Protein AF-A0A2T0X3A5-F1 (afdb_monomer)

Organism: NCBI:txid595589

pLDDT: mean 86.79, std 12.75, range [47.69, 96.94]

Secondary structure (DSSP, 8-state):
-HHHHHHHHHGGGSSPPGGGTTPPPEEEEETTEEEEEEEETTEEEEEEES---GGGGGGHHHHHHHHHHHHHSPEEPTT--EE-SSEEEEEEE--TT---

Sequence (100 aa):
MRLLLVILLLAACSGPQPAFRGVPAATVQRDGFTFHVRRSGGEVELVRTGFVPPRRLPRAYPAALAAARAATGCVPIPGSLSGDPAVIRLSVRCDPDGSG

Nearest PDB structures (foldseek):
  4h05-assembly1_A  TM=2.990E-01  e=6.015E-01  Streptomyces rimosus
  6brj-assembly1_A  TM=4.660E-01  e=4.606E+00  Homo sapiens
  8tvn-assembly3_C  TM=3.595E-01  e=1.925E+00  Homo sapiens
  6vu7-assembly1_D  TM=2.653E-01  e=1.015E+00  Escherichia coli 55989
  6f3d-assembly2_B  TM=3.603E-01  e=2.892E+00  Homo sapiens

Structure (mmCIF, N/CA/C/O backbone):
data_AF-A0A2T0X3A5-F1
#
_entry.id   AF-A0A2T0X3A5-F1
#
loop_
_atom_site.group_PDB
_atom_site.id
_atom_site.type_symbol
_atom_site.label_atom_id
_atom_site.label_alt_id
_atom_site.label_comp_id
_atom_site.label_asym_id
_atom_site.label_entity_id
_atom_site.label_seq_id
_atom_site.pdbx_PDB_ins_code
_atom_site.Cartn_x
_atom_site.Cartn_y
_atom_site.Cartn_z
_atom_site.occupancy
_atom_site.B_iso_or_equiv
_atom_site.auth_seq_id
_atom_site.auth_comp_id
_atom_site.auth_asym_id
_atom_site.auth_atom_id
_atom_site.pdbx_PDB_model_num
ATOM 1 N N . MET A 1 1 ? 23.669 -2.963 32.223 1.00 58.44 1 MET A N 1
ATOM 2 C CA . MET A 1 1 ? 22.602 -1.959 31.981 1.00 58.44 1 MET A CA 1
ATOM 3 C C . MET A 1 1 ? 22.771 -1.175 30.674 1.00 58.44 1 MET A C 1
ATOM 5 O O . MET A 1 1 ? 21.802 -1.036 29.946 1.00 58.44 1 MET A O 1
ATOM 9 N N . ARG A 1 2 ? 23.984 -0.724 30.310 1.00 69.12 2 ARG A N 1
ATOM 10 C CA . ARG A 1 2 ? 24.243 0.037 29.064 1.00 69.12 2 ARG A CA 1
ATOM 11 C C . ARG A 1 2 ? 23.979 -0.749 27.767 1.00 69.12 2 ARG A C 1
ATOM 13 O O . ARG A 1 2 ? 23.457 -0.183 26.819 1.00 69.12 2 ARG A O 1
ATOM 20 N N . LEU A 1 3 ? 24.249 -2.059 27.766 1.00 70.88 3 LEU A N 1
ATOM 21 C CA . LEU A 1 3 ? 23.966 -2.952 26.631 1.00 70.88 3 LEU A CA 1
ATOM 22 C C . LEU A 1 3 ? 22.454 -3.113 26.356 1.00 70.88 3 LEU A C 1
ATOM 24 O O . LEU A 1 3 ? 22.040 -3.159 25.205 1.00 70.88 3 LEU A O 1
ATOM 28 N N . LEU A 1 4 ? 21.627 -3.127 27.411 1.00 74.31 4 LEU A N 1
ATOM 29 C CA . LEU A 1 4 ? 20.162 -3.206 27.298 1.00 74.31 4 LEU A CA 1
ATOM 30 C C . LEU A 1 4 ? 19.572 -1.945 26.654 1.00 74.31 4 LEU A C 1
ATOM 32 O O . LEU A 1 4 ? 18.659 -2.050 25.843 1.00 74.31 4 LEU A O 1
ATOM 36 N N . LEU A 1 5 ? 20.132 -0.769 26.961 1.00 73.81 5 LEU A N 1
ATOM 37 C CA . LEU A 1 5 ? 19.729 0.490 26.329 1.00 73.81 5 LEU A CA 1
ATOM 38 C C . LEU A 1 5 ? 20.005 0.484 24.819 1.00 73.81 5 LEU A C 1
ATOM 40 O O . LEU A 1 5 ? 19.149 0.902 24.048 1.00 73.81 5 LEU A O 1
ATOM 44 N N . VAL A 1 6 ? 21.160 -0.040 24.392 1.00 74.88 6 VAL A N 1
ATOM 45 C CA . VAL A 1 6 ? 21.507 -0.141 22.963 1.00 74.88 6 VAL A CA 1
ATOM 46 C C . VAL A 1 6 ? 20.534 -1.068 22.227 1.00 74.88 6 VAL A C 1
ATOM 48 O O . VAL A 1 6 ? 20.045 -0.708 21.162 1.00 74.88 6 VAL A O 1
ATOM 51 N N . ILE A 1 7 ? 20.180 -2.217 22.813 1.00 74.00 7 ILE A N 1
ATOM 52 C CA . ILE A 1 7 ? 19.223 -3.160 22.206 1.00 74.00 7 ILE A CA 1
ATOM 53 C C . ILE A 1 7 ? 17.821 -2.534 22.084 1.00 74.00 7 ILE A C 1
ATOM 55 O O . ILE A 1 7 ? 17.164 -2.704 21.057 1.00 74.00 7 ILE A O 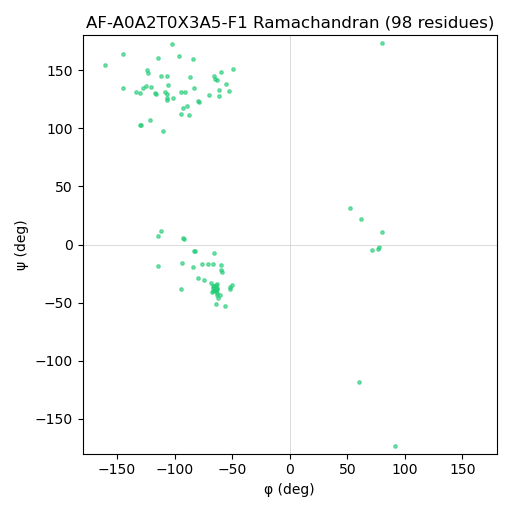1
ATOM 59 N N . LEU A 1 8 ? 17.380 -1.757 23.082 1.00 68.50 8 LEU A N 1
ATOM 60 C CA . LEU A 1 8 ? 16.084 -1.069 23.040 1.00 68.50 8 LEU A CA 1
ATOM 61 C C . LEU A 1 8 ? 16.026 0.026 21.959 1.00 68.50 8 LEU A C 1
ATOM 63 O O . LEU A 1 8 ? 14.991 0.205 21.320 1.00 68.50 8 LEU A O 1
ATOM 67 N N . LEU A 1 9 ? 17.137 0.733 21.729 1.00 67.44 9 LEU A N 1
ATOM 68 C CA . LEU A 1 9 ? 17.256 1.767 20.693 1.00 67.44 9 LEU A CA 1
ATOM 69 C C . LEU A 1 9 ? 17.200 1.188 19.267 1.00 67.44 9 LEU A C 1
ATOM 71 O O . LEU A 1 9 ? 16.649 1.832 18.377 1.00 67.44 9 LEU A O 1
ATOM 75 N N . LEU A 1 10 ? 17.704 -0.032 19.042 1.00 65.00 10 LEU A N 1
ATOM 76 C CA . LEU A 1 10 ? 17.663 -0.680 17.721 1.00 65.00 10 LEU A CA 1
ATOM 77 C C . LEU A 1 10 ? 16.262 -1.195 17.344 1.00 65.00 10 LEU A C 1
ATOM 79 O O . LEU A 1 10 ? 15.909 -1.193 16.166 1.00 65.00 10 LEU A O 1
ATOM 83 N N . ALA A 1 11 ? 15.444 -1.596 18.321 1.00 61.75 11 ALA A N 1
ATOM 84 C CA . ALA A 1 11 ? 14.097 -2.122 18.071 1.00 61.75 11 ALA A CA 1
ATOM 85 C C . ALA A 1 11 ? 13.085 -1.053 17.606 1.00 61.75 11 ALA A C 1
ATOM 87 O O . ALA A 1 11 ? 12.038 -1.390 17.057 1.00 61.75 11 ALA A O 1
ATOM 88 N N . ALA A 1 12 ? 13.382 0.236 17.799 1.00 60.06 12 ALA A N 1
ATOM 89 C CA . ALA A 1 12 ? 12.476 1.325 17.433 1.00 60.06 12 ALA A CA 1
ATOM 90 C C . ALA A 1 12 ? 12.434 1.624 15.921 1.00 60.06 12 ALA A C 1
ATOM 92 O O . ALA A 1 12 ? 11.507 2.288 15.460 1.00 60.06 12 ALA A O 1
ATOM 93 N N . CYS A 1 13 ? 13.415 1.155 15.144 1.00 64.38 13 CYS A N 1
ATOM 94 C CA . CYS A 1 13 ? 13.579 1.567 13.746 1.00 64.38 13 CYS A CA 1
ATOM 95 C C . CYS A 1 13 ? 12.705 0.775 12.751 1.00 64.38 13 CYS A C 1
ATOM 97 O O . CYS A 1 13 ? 12.465 1.229 11.638 1.00 64.38 13 CYS A O 1
ATOM 99 N N . SER A 1 14 ? 12.212 -0.404 13.136 1.00 62.72 14 SER A N 1
ATOM 100 C CA . SER A 1 14 ? 11.569 -1.369 12.224 1.00 62.72 14 SER A CA 1
ATOM 101 C C . SER A 1 14 ? 10.063 -1.561 12.460 1.00 62.72 14 SER A C 1
ATOM 103 O O . SER A 1 14 ? 9.457 -2.487 11.918 1.00 62.72 14 SER A O 1
ATOM 105 N N . GLY A 1 15 ? 9.444 -0.697 13.267 1.00 62.53 15 GLY A N 1
ATOM 106 C CA . GLY A 1 15 ? 8.018 -0.767 13.585 1.00 62.53 15 GLY A CA 1
ATOM 107 C C . GLY A 1 15 ? 7.106 -0.096 12.543 1.00 62.53 15 GLY A C 1
ATOM 108 O O . GLY A 1 15 ? 7.554 0.790 11.815 1.00 62.53 15 GLY A O 1
ATOM 109 N N . PRO A 1 16 ? 5.806 -0.463 12.509 1.00 65.31 16 PRO A N 1
ATOM 110 C CA . PRO A 1 16 ? 4.774 0.314 11.821 1.00 65.31 16 PRO A CA 1
ATOM 111 C C . PRO A 1 16 ? 4.850 1.780 12.223 1.00 65.31 16 PRO A C 1
ATOM 113 O O . PRO A 1 16 ? 5.189 2.092 13.376 1.00 65.31 16 PRO A O 1
ATOM 116 N N . GLN A 1 17 ? 4.446 2.682 11.336 1.00 72.38 17 GLN A N 1
ATOM 117 C CA . GLN A 1 17 ? 4.350 4.077 11.739 1.00 72.38 17 GLN A CA 1
ATOM 118 C C . GLN A 1 17 ? 3.367 4.231 12.912 1.00 72.38 17 GLN A C 1
ATOM 120 O O . GLN A 1 17 ? 2.391 3.480 13.004 1.00 72.38 17 GLN A O 1
ATOM 125 N N . PRO A 1 18 ? 3.588 5.206 13.819 1.00 76.50 18 PRO A N 1
ATOM 126 C CA . PRO A 1 18 ? 2.765 5.377 15.016 1.00 76.50 18 PRO A CA 1
ATOM 127 C C . PRO A 1 18 ? 1.253 5.404 14.744 1.00 76.50 18 PRO A C 1
ATOM 129 O O . PRO A 1 18 ? 0.496 4.841 15.527 1.00 76.50 18 PRO A O 1
ATOM 132 N N . ALA A 1 19 ? 0.839 5.976 13.607 1.00 80.31 19 ALA A N 1
ATOM 133 C CA . ALA A 1 19 ? -0.557 6.075 13.172 1.00 80.31 19 ALA A CA 1
ATOM 134 C C . ALA A 1 19 ? -1.230 4.727 12.824 1.00 80.31 19 ALA A C 1
ATOM 136 O O . ALA A 1 19 ? -2.456 4.656 12.769 1.00 80.31 19 ALA A O 1
ATOM 137 N N . PHE A 1 20 ? -0.447 3.666 12.605 1.00 85.31 20 PHE A N 1
ATOM 138 C CA . PHE A 1 20 ? -0.925 2.324 12.252 1.00 85.31 20 PHE A CA 1
ATOM 139 C C . PHE A 1 20 ? -0.627 1.282 13.341 1.00 85.31 20 PHE A C 1
ATOM 141 O O . PHE A 1 20 ? -0.840 0.083 13.135 1.00 85.31 20 PHE A O 1
ATOM 148 N N . ARG A 1 21 ? -0.135 1.700 14.518 1.00 81.56 21 ARG A N 1
ATOM 149 C CA . ARG A 1 21 ? 0.061 0.778 15.647 1.00 81.56 21 ARG A CA 1
ATOM 150 C C . ARG A 1 21 ? -1.273 0.177 16.076 1.00 81.56 21 ARG A C 1
ATOM 152 O O . ARG A 1 21 ? -2.251 0.889 16.256 1.00 81.56 21 ARG A O 1
ATOM 159 N N . GLY A 1 22 ? -1.289 -1.141 16.264 1.00 84.44 22 GLY A N 1
ATOM 160 C CA . GLY A 1 22 ? -2.494 -1.878 16.652 1.00 84.44 22 GLY A CA 1
ATOM 161 C C . GLY A 1 22 ? -3.497 -2.100 15.516 1.00 84.44 22 GLY A C 1
ATOM 162 O O . GLY A 1 22 ? -4.475 -2.811 15.723 1.00 84.44 22 GLY A O 1
ATOM 163 N N . VAL A 1 23 ? -3.253 -1.561 14.316 1.00 90.19 23 VAL A N 1
ATOM 164 C CA . VAL A 1 23 ? -4.104 -1.813 13.148 1.00 90.19 23 VAL A CA 1
ATOM 165 C C . VAL A 1 23 ? -3.736 -3.175 12.543 1.00 90.19 23 VAL A C 1
ATOM 167 O O . VAL A 1 23 ? -2.564 -3.391 12.197 1.00 90.19 23 VAL A O 1
ATOM 170 N N . PRO A 1 24 ? -4.698 -4.107 12.397 1.00 87.56 24 PRO A N 1
ATOM 171 C CA . PRO A 1 24 ? -4.439 -5.397 11.773 1.00 87.56 24 PRO A CA 1
ATOM 172 C C . PRO A 1 24 ? -4.031 -5.203 10.310 1.00 87.56 24 PRO A C 1
ATOM 174 O O . PRO A 1 24 ? -4.550 -4.335 9.609 1.00 87.56 24 PRO A O 1
ATOM 177 N N . ALA A 1 25 ? -3.080 -6.013 9.852 1.00 92.00 25 ALA A N 1
ATOM 178 C CA . ALA A 1 25 ? -2.627 -5.981 8.470 1.00 92.00 25 ALA A CA 1
ATOM 179 C C . ALA A 1 25 ? -3.374 -7.021 7.628 1.00 92.00 25 ALA A C 1
ATOM 181 O O . ALA A 1 25 ? -3.422 -8.196 7.990 1.00 92.00 25 ALA A O 1
ATOM 182 N N . ALA A 1 26 ? -3.884 -6.600 6.474 1.00 94.56 26 ALA A N 1
ATOM 183 C CA . ALA A 1 26 ? -4.364 -7.488 5.425 1.00 94.56 26 ALA A CA 1
ATOM 184 C C . ALA A 1 26 ? -3.219 -7.806 4.456 1.00 94.56 26 ALA A C 1
ATOM 186 O O . ALA A 1 26 ? -2.531 -6.903 3.981 1.00 94.56 26 ALA A O 1
ATOM 187 N N . THR A 1 27 ? -3.004 -9.080 4.141 1.00 96.12 27 THR A N 1
ATOM 188 C CA . THR A 1 27 ? -1.994 -9.476 3.150 1.00 96.12 27 THR A CA 1
ATOM 189 C C . THR A 1 27 ? -2.624 -9.508 1.767 1.00 96.12 27 THR A C 1
ATOM 191 O O . THR A 1 27 ? -3.541 -10.288 1.523 1.00 96.12 27 THR A O 1
ATOM 194 N N . VAL A 1 28 ? -2.116 -8.687 0.850 1.00 96.31 28 VAL A N 1
ATOM 195 C CA . VAL A 1 28 ? -2.628 -8.591 -0.520 1.00 96.31 28 VAL A CA 1
ATOM 196 C C . VAL A 1 28 ? -1.496 -8.773 -1.518 1.00 96.31 28 VAL A C 1
ATOM 198 O O . VAL A 1 28 ? -0.431 -8.171 -1.389 1.00 96.31 28 VAL A O 1
ATOM 201 N N . GLN A 1 29 ? -1.745 -9.592 -2.540 1.00 95.38 29 GLN A N 1
ATOM 202 C CA . GLN A 1 29 ? -0.823 -9.794 -3.654 1.00 95.38 29 GLN A CA 1
ATOM 203 C C . GLN A 1 29 ? -1.344 -9.103 -4.917 1.00 95.38 29 GLN A C 1
ATOM 205 O O . GLN A 1 29 ? -2.479 -9.348 -5.342 1.00 95.38 29 GLN A O 1
ATOM 210 N N . ARG A 1 30 ? -0.523 -8.242 -5.526 1.00 94.81 30 ARG A N 1
ATOM 211 C CA . ARG A 1 30 ? -0.828 -7.540 -6.786 1.00 94.81 30 ARG A CA 1
ATOM 212 C C . ARG A 1 30 ? 0.428 -7.385 -7.625 1.00 94.81 30 ARG A C 1
ATOM 214 O O . ARG A 1 30 ? 1.481 -7.046 -7.101 1.00 94.81 30 ARG A O 1
ATOM 221 N N . ASP A 1 31 ? 0.317 -7.666 -8.920 1.00 91.12 31 ASP A N 1
ATOM 222 C CA . ASP A 1 31 ? 1.388 -7.486 -9.912 1.00 91.12 31 ASP A CA 1
ATOM 223 C C . ASP A 1 31 ? 2.738 -8.138 -9.544 1.00 91.12 31 ASP A C 1
ATOM 225 O O . ASP A 1 31 ? 3.811 -7.655 -9.914 1.00 91.12 31 ASP A O 1
ATOM 229 N N . GLY A 1 32 ? 2.695 -9.254 -8.805 1.00 91.50 32 GLY A N 1
ATOM 230 C CA . GLY A 1 32 ? 3.883 -9.968 -8.321 1.00 91.50 32 GLY A CA 1
ATOM 231 C C . GLY A 1 32 ? 4.530 -9.366 -7.068 1.00 91.50 32 GLY A C 1
ATOM 232 O O . GLY A 1 32 ? 5.634 -9.764 -6.704 1.00 91.50 32 GLY A O 1
ATOM 233 N N . PHE A 1 33 ? 3.860 -8.424 -6.407 1.00 96.38 33 PHE A N 1
ATOM 234 C CA . PHE A 1 33 ? 4.237 -7.861 -5.115 1.00 96.38 33 PHE A CA 1
ATOM 235 C C . PHE A 1 33 ? 3.311 -8.384 -4.022 1.00 96.38 33 PHE A C 1
ATOM 237 O O . PHE A 1 33 ? 2.113 -8.549 -4.248 1.00 96.38 33 PHE A O 1
ATOM 244 N N . THR A 1 34 ? 3.861 -8.591 -2.828 1.00 96.31 34 THR A N 1
ATOM 245 C CA . THR A 1 34 ? 3.081 -8.872 -1.618 1.00 96.31 34 THR A CA 1
ATOM 246 C C . THR A 1 34 ? 3.137 -7.652 -0.713 1.00 96.31 34 THR A C 1
ATOM 248 O O . THR A 1 34 ? 4.221 -7.121 -0.467 1.00 96.31 34 THR A O 1
ATOM 251 N N . PHE A 1 35 ? 1.982 -7.207 -0.228 1.00 96.94 35 PHE A N 1
ATOM 252 C CA . PHE A 1 35 ? 1.858 -6.075 0.681 1.00 96.94 35 PHE A CA 1
ATOM 253 C C . PHE A 1 35 ? 1.108 -6.484 1.942 1.00 96.94 35 PHE A C 1
ATOM 255 O O . PHE A 1 35 ? 0.064 -7.130 1.868 1.00 96.94 35 PHE A O 1
ATOM 262 N N . HIS A 1 36 ? 1.607 -6.046 3.091 1.00 96.50 36 HIS A N 1
ATOM 263 C CA . HIS A 1 36 ? 0.806 -5.899 4.296 1.00 96.50 36 HIS A CA 1
ATOM 264 C C . HIS A 1 36 ? 0.165 -4.518 4.276 1.00 96.50 36 HIS A C 1
ATOM 266 O O . HIS A 1 36 ? 0.859 -3.506 4.370 1.00 96.50 36 HIS A O 1
ATOM 272 N N . VAL A 1 37 ? -1.153 -4.493 4.125 1.00 96.31 37 VAL A N 1
ATOM 273 C CA . VAL A 1 37 ? -1.958 -3.281 4.023 1.00 96.31 37 VAL A CA 1
ATOM 274 C C . VAL A 1 37 ? -2.634 -3.014 5.357 1.00 96.31 37 VAL A C 1
ATOM 276 O O . VAL A 1 37 ? -3.327 -3.880 5.889 1.00 96.31 37 VAL A O 1
ATOM 279 N N . ARG A 1 38 ? -2.455 -1.810 5.892 1.00 95.75 38 ARG A N 1
ATOM 280 C CA . ARG A 1 38 ? -3.154 -1.313 7.078 1.00 95.75 38 ARG A CA 1
ATOM 281 C C . ARG A 1 38 ? -3.926 -0.065 6.701 1.00 95.75 38 ARG A C 1
ATOM 283 O O . ARG A 1 38 ? -3.379 0.811 6.040 1.00 95.75 38 ARG A O 1
ATOM 290 N N . ARG A 1 39 ? -5.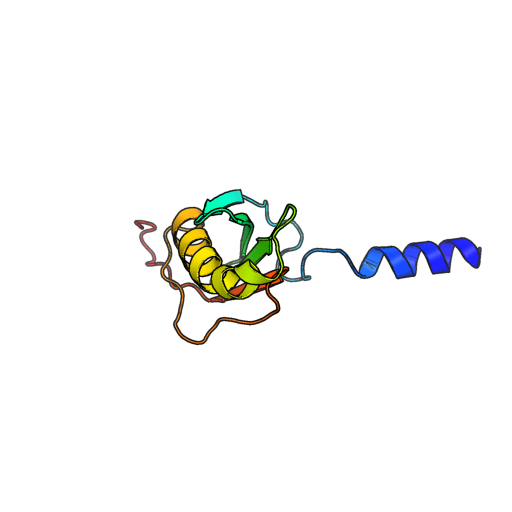174 0.037 7.150 1.00 93.81 39 ARG A N 1
ATOM 291 C CA . ARG A 1 39 ? -6.004 1.230 6.963 1.00 93.81 39 ARG A CA 1
ATOM 292 C C . ARG A 1 39 ? -6.356 1.831 8.315 1.00 93.81 39 ARG A C 1
ATOM 294 O O . ARG A 1 39 ? -6.841 1.125 9.192 1.00 93.8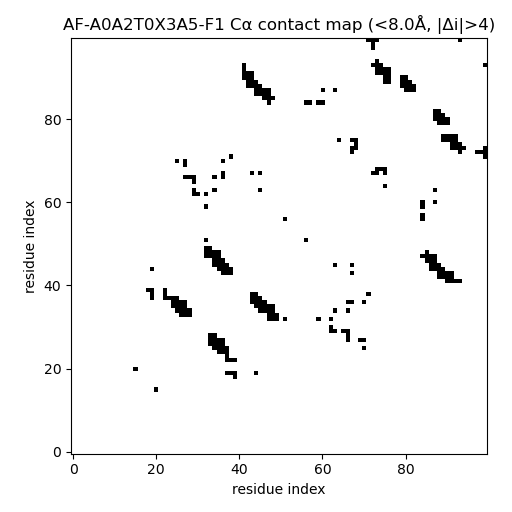1 39 ARG A O 1
ATOM 301 N N . SER A 1 40 ? -6.147 3.134 8.449 1.00 92.06 40 SER A N 1
ATOM 302 C CA . SER A 1 40 ? -6.527 3.921 9.620 1.00 92.06 40 SER A CA 1
ATOM 303 C C . SER A 1 40 ? -7.287 5.156 9.139 1.00 92.06 40 SER A C 1
ATOM 305 O O . SER A 1 40 ? -6.704 6.078 8.572 1.00 92.06 40 SER A O 1
ATOM 307 N N . GLY A 1 41 ? -8.616 5.139 9.267 1.00 90.31 41 GLY A N 1
ATOM 308 C CA . GLY A 1 41 ? -9.478 6.188 8.715 1.00 90.31 41 GLY A CA 1
ATOM 309 C C . GLY A 1 41 ? -9.349 6.318 7.190 1.00 90.31 41 GLY A C 1
ATOM 310 O O . GLY A 1 41 ? -9.661 5.376 6.452 1.00 90.31 41 GLY A O 1
ATOM 311 N N . GLY A 1 42 ? -8.913 7.497 6.737 1.00 92.44 42 GLY A N 1
ATOM 312 C CA . GLY A 1 42 ? -8.644 7.822 5.331 1.00 92.44 42 GLY A CA 1
ATOM 313 C C . GLY A 1 42 ? -7.202 7.568 4.887 1.00 92.44 42 GLY A C 1
ATOM 314 O O . GLY A 1 42 ? -6.867 7.896 3.758 1.00 92.44 42 GLY A O 1
ATOM 315 N N . GLU A 1 43 ? -6.347 6.994 5.733 1.00 94.56 43 GLU A N 1
ATOM 316 C CA . GLU A 1 43 ? -4.936 6.739 5.425 1.00 94.56 43 GLU A CA 1
ATOM 317 C C . GLU A 1 43 ? -4.651 5.241 5.304 1.00 94.56 43 GLU A C 1
ATOM 319 O O . GLU A 1 43 ? -5.214 4.415 6.033 1.00 94.56 43 GLU A O 1
ATOM 324 N N . VAL A 1 44 ? -3.745 4.886 4.393 1.00 96.50 44 VAL A N 1
ATOM 325 C CA . VAL A 1 44 ? -3.328 3.504 4.139 1.00 96.50 44 VAL A CA 1
ATOM 326 C C . VAL A 1 44 ? -1.805 3.398 4.151 1.00 96.50 44 VAL A C 1
ATOM 328 O O . VAL A 1 44 ? -1.117 4.151 3.464 1.00 96.50 44 VAL A O 1
ATOM 331 N N . GLU A 1 45 ? -1.285 2.427 4.900 1.00 96.44 45 GLU A N 1
ATOM 332 C CA . GLU A 1 45 ? 0.120 2.006 4.899 1.00 96.44 45 GLU A CA 1
ATOM 333 C C . GLU A 1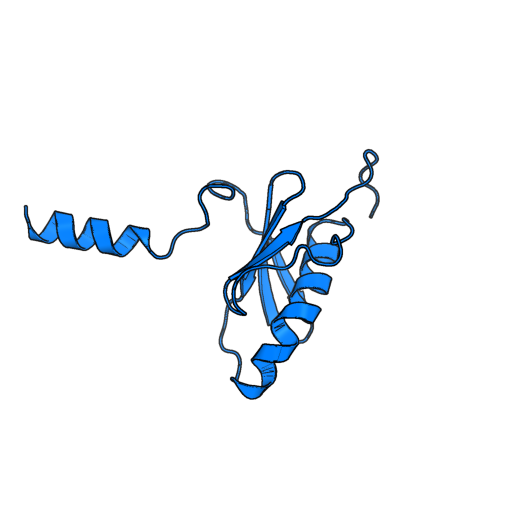 45 ? 0.228 0.653 4.193 1.00 96.44 45 GLU A C 1
ATOM 335 O O . GLU A 1 45 ? -0.499 -0.289 4.511 1.00 96.44 45 GLU A O 1
ATOM 340 N N . LEU A 1 46 ? 1.141 0.554 3.231 1.00 96.50 46 LEU A N 1
ATOM 341 C CA . LEU A 1 46 ? 1.453 -0.661 2.493 1.00 96.50 46 LEU A CA 1
ATOM 342 C C . LEU A 1 46 ? 2.925 -0.994 2.695 1.00 96.50 46 LEU A C 1
ATOM 344 O O . LEU A 1 46 ? 3.811 -0.352 2.128 1.00 96.50 46 LEU A O 1
ATOM 348 N N . VAL A 1 47 ? 3.182 -2.033 3.480 1.00 95.31 47 VAL A N 1
ATOM 349 C CA . VAL A 1 47 ? 4.529 -2.566 3.676 1.00 95.31 47 VAL A CA 1
ATOM 350 C C . VAL A 1 47 ? 4.738 -3.707 2.696 1.00 95.31 47 VAL A C 1
ATOM 352 O O . VAL A 1 47 ? 4.101 -4.756 2.804 1.00 95.31 47 VAL A O 1
ATOM 355 N N . ARG A 1 48 ? 5.628 -3.514 1.7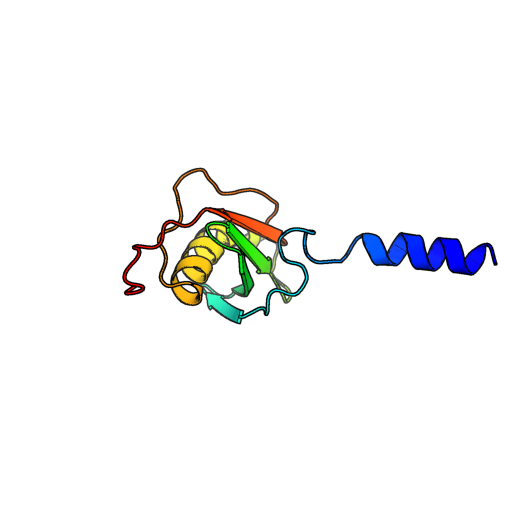26 1.00 95.19 48 ARG A N 1
ATOM 356 C CA . ARG A 1 48 ? 6.010 -4.557 0.779 1.00 95.19 48 ARG A CA 1
ATOM 357 C C . ARG A 1 48 ? 6.822 -5.623 1.504 1.00 95.19 48 ARG A C 1
ATOM 359 O O . ARG A 1 48 ? 7.843 -5.328 2.122 1.00 95.19 48 ARG A O 1
ATOM 366 N N . THR A 1 49 ? 6.421 -6.874 1.353 1.00 93.62 49 THR A N 1
ATOM 367 C CA . THR A 1 49 ? 7.147 -8.025 1.886 1.00 93.62 49 THR A CA 1
ATOM 368 C C . THR A 1 49 ? 7.699 -8.909 0.779 1.00 93.62 49 THR A C 1
ATOM 370 O O . THR A 1 49 ? 7.301 -8.829 -0.386 1.00 93.62 49 THR A O 1
ATOM 373 N N . GLY A 1 50 ? 8.687 -9.725 1.145 1.00 88.00 50 GLY A N 1
ATOM 374 C CA . GLY A 1 50 ? 9.389 -10.606 0.220 1.00 88.00 50 GLY A CA 1
ATOM 375 C C . GLY A 1 50 ? 10.467 -9.913 -0.618 1.00 88.00 50 GLY A C 1
ATOM 376 O O . GLY A 1 50 ? 10.666 -8.692 -0.589 1.00 88.00 50 GLY A O 1
ATOM 377 N N . PHE A 1 51 ? 11.201 -10.734 -1.365 1.00 87.94 51 PHE A N 1
ATOM 378 C CA . PHE A 1 51 ? 12.265 -10.279 -2.250 1.00 87.94 51 PHE A CA 1
ATOM 379 C C . PHE A 1 51 ? 11.700 -9.822 -3.598 1.00 87.94 51 PHE A C 1
ATOM 381 O O . PHE A 1 51 ? 10.888 -10.513 -4.209 1.00 87.94 51 PHE A O 1
ATOM 388 N N . VAL A 1 52 ? 12.167 -8.670 -4.083 1.00 89.12 52 VAL A N 1
ATOM 389 C CA . VAL A 1 52 ? 11.835 -8.145 -5.412 1.00 89.12 52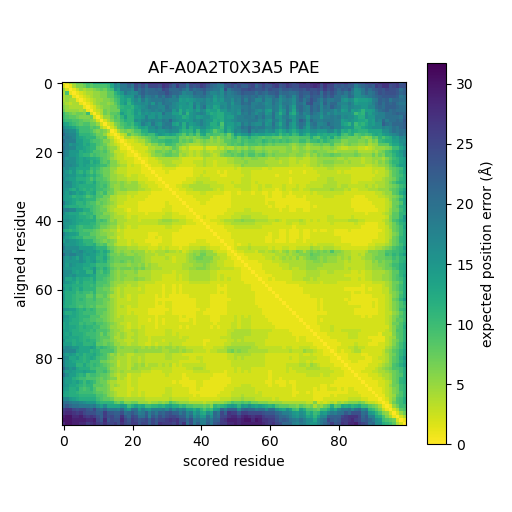 VAL A CA 1
ATOM 390 C C . VAL A 1 52 ? 13.126 -7.672 -6.083 1.00 89.12 52 VAL A C 1
ATOM 392 O O . VAL A 1 52 ? 13.885 -6.925 -5.464 1.00 89.12 52 VAL A O 1
ATOM 395 N N . PRO A 1 53 ? 13.393 -8.056 -7.346 1.00 91.62 53 PRO A N 1
ATOM 396 C CA . PRO A 1 53 ? 14.580 -7.594 -8.053 1.00 91.62 53 PRO A CA 1
ATOM 397 C C . PRO A 1 53 ? 14.521 -6.072 -8.292 1.00 91.62 53 PRO A C 1
ATOM 399 O O . PRO A 1 53 ? 13.457 -5.566 -8.664 1.00 91.62 53 PRO A O 1
ATOM 402 N N . PRO A 1 54 ? 15.648 -5.337 -8.193 1.00 90.56 54 PRO A N 1
ATOM 403 C CA . PRO A 1 54 ? 15.670 -3.873 -8.303 1.00 90.56 54 PRO A CA 1
ATOM 404 C C . PRO A 1 54 ? 14.984 -3.316 -9.556 1.00 90.56 54 PRO A C 1
ATOM 406 O O . PRO A 1 54 ? 14.270 -2.321 -9.493 1.00 90.56 54 PRO A O 1
ATOM 409 N N . ARG A 1 55 ? 15.107 -4.020 -10.689 1.00 93.31 55 ARG A N 1
ATOM 410 C CA . ARG A 1 55 ? 14.477 -3.654 -11.972 1.00 93.31 55 ARG A CA 1
ATOM 411 C C . ARG A 1 55 ? 12.946 -3.586 -11.916 1.00 93.31 55 ARG A C 1
ATOM 413 O O . ARG A 1 55 ? 12.336 -2.954 -12.772 1.00 93.31 55 ARG A O 1
ATOM 420 N N . ARG A 1 56 ? 12.314 -4.253 -10.945 1.00 93.44 56 ARG A N 1
ATOM 421 C CA . ARG A 1 56 ? 10.859 -4.236 -10.748 1.00 93.44 56 ARG A CA 1
ATOM 422 C C . ARG A 1 56 ? 10.403 -3.167 -9.757 1.00 93.44 56 ARG A C 1
ATOM 424 O O . ARG A 1 56 ? 9.227 -2.837 -9.794 1.00 93.44 56 ARG A O 1
ATOM 431 N N . LEU A 1 57 ? 11.286 -2.588 -8.936 1.00 91.88 57 LEU A N 1
ATOM 432 C CA . LEU A 1 57 ? 10.913 -1.602 -7.906 1.00 91.88 57 LEU A CA 1
ATOM 433 C C . LEU A 1 57 ? 10.063 -0.426 -8.419 1.00 91.88 57 LEU A C 1
ATOM 435 O O . LEU A 1 57 ? 9.115 -0.076 -7.720 1.00 91.88 57 LEU A O 1
ATOM 439 N N . PRO A 1 58 ? 10.279 0.134 -9.630 1.00 92.81 58 PRO A N 1
ATOM 440 C CA . PRO A 1 58 ? 9.405 1.193 -10.146 1.00 92.81 58 PRO A CA 1
ATOM 441 C C . PRO A 1 58 ? 7.929 0.777 -10.273 1.00 92.81 58 PRO A C 1
ATOM 443 O O . PRO A 1 58 ? 7.041 1.622 -10.226 1.00 92.81 58 PRO A O 1
ATOM 446 N N . ARG A 1 59 ? 7.647 -0.529 -10.396 1.00 95.44 59 ARG A N 1
ATOM 447 C CA . ARG A 1 59 ? 6.284 -1.080 -10.461 1.00 95.44 59 ARG A CA 1
ATOM 448 C C . ARG A 1 59 ? 5.632 -1.271 -9.087 1.00 95.44 59 ARG A C 1
ATOM 450 O O . ARG A 1 59 ? 4.451 -1.593 -9.037 1.00 95.44 59 ARG A O 1
ATOM 457 N N . ALA A 1 60 ? 6.354 -1.048 -7.987 1.00 95.00 60 ALA A N 1
ATOM 458 C CA . ALA A 1 60 ? 5.800 -1.187 -6.641 1.00 95.00 60 ALA A CA 1
ATOM 459 C C . ALA A 1 60 ? 4.680 -0.170 -6.371 1.00 95.00 60 ALA A C 1
ATOM 461 O O . ALA A 1 60 ? 3.666 -0.532 -5.789 1.00 95.00 60 ALA A O 1
ATOM 462 N N . TYR A 1 61 ? 4.823 1.076 -6.834 1.00 95.62 61 TYR A N 1
ATOM 463 C CA . TYR A 1 61 ? 3.818 2.127 -6.638 1.00 95.62 61 TYR A CA 1
ATOM 464 C C . TYR A 1 61 ? 2.472 1.848 -7.330 1.00 95.62 61 TYR A C 1
ATOM 466 O O . TYR A 1 61 ? 1.447 1.894 -6.647 1.00 95.62 61 TYR A O 1
ATOM 474 N N . PRO A 1 62 ? 2.414 1.519 -8.638 1.00 95.62 62 PRO A N 1
ATOM 475 C CA . PRO A 1 62 ? 1.143 1.150 -9.261 1.00 95.62 62 PRO A CA 1
ATOM 476 C C . PRO A 1 62 ? 0.540 -0.124 -8.645 1.00 95.62 62 PRO A C 1
ATOM 478 O O . PRO A 1 62 ? -0.669 -0.162 -8.414 1.00 95.62 62 PRO A O 1
ATOM 481 N N . ALA A 1 63 ? 1.366 -1.114 -8.283 1.00 96.00 63 ALA A N 1
ATOM 482 C CA . ALA A 1 63 ? 0.902 -2.316 -7.588 1.00 96.00 63 ALA A CA 1
ATOM 483 C C . ALA A 1 63 ? 0.317 -1.996 -6.199 1.00 96.00 63 ALA A C 1
ATOM 485 O O . ALA A 1 63 ? -0.704 -2.560 -5.808 1.00 96.00 63 ALA A O 1
ATOM 486 N N . ALA A 1 64 ? 0.920 -1.053 -5.470 1.00 96.25 64 ALA A N 1
ATOM 487 C CA . ALA A 1 64 ? 0.440 -0.588 -4.174 1.00 96.25 64 ALA A CA 1
ATOM 488 C C . ALA A 1 64 ? -0.902 0.149 -4.285 1.00 96.25 64 ALA A C 1
ATOM 490 O O . ALA A 1 64 ? -1.789 -0.087 -3.471 1.00 96.25 64 ALA A O 1
ATOM 491 N N . LEU A 1 65 ? -1.109 0.973 -5.319 1.00 96.00 65 LEU A N 1
ATOM 492 C CA . LEU A 1 65 ? -2.415 1.599 -5.578 1.00 96.00 65 LEU A CA 1
ATOM 493 C C . LEU A 1 65 ? -3.509 0.550 -5.821 1.00 96.00 65 LEU A C 1
ATOM 495 O O . LEU A 1 65 ? -4.611 0.665 -5.282 1.00 96.00 65 LEU A O 1
ATOM 499 N N . ALA A 1 66 ? -3.207 -0.485 -6.609 1.00 95.94 66 ALA A N 1
ATOM 500 C CA . ALA A 1 66 ? -4.125 -1.597 -6.844 1.00 95.94 66 ALA A CA 1
ATOM 501 C C . ALA A 1 66 ? -4.377 -2.419 -5.567 1.00 95.94 66 ALA A C 1
ATOM 503 O O . ALA A 1 66 ? -5.511 -2.822 -5.305 1.00 95.94 66 ALA A O 1
ATOM 504 N N . ALA A 1 67 ? -3.341 -2.644 -4.755 1.00 96.62 67 ALA A N 1
ATOM 505 C CA . ALA A 1 67 ? -3.452 -3.359 -3.487 1.00 96.62 67 ALA A CA 1
ATOM 506 C C . ALA A 1 67 ? -4.272 -2.573 -2.457 1.00 96.62 67 ALA A C 1
ATOM 508 O O . ALA A 1 67 ? -5.112 -3.167 -1.789 1.00 96.62 67 ALA A O 1
ATOM 509 N N . ALA A 1 68 ? -4.098 -1.251 -2.369 1.00 96.12 68 ALA A N 1
ATOM 510 C CA . ALA A 1 68 ? -4.870 -0.391 -1.476 1.00 96.12 68 ALA A CA 1
ATOM 511 C C . ALA A 1 68 ? -6.363 -0.421 -1.819 1.00 96.12 68 ALA A C 1
ATOM 513 O O . ALA A 1 68 ? -7.185 -0.629 -0.929 1.00 96.12 68 ALA A O 1
ATOM 514 N N . ARG A 1 69 ? -6.712 -0.298 -3.109 1.00 94.88 69 ARG A N 1
ATOM 515 C CA . ARG A 1 69 ? -8.098 -0.460 -3.584 1.00 94.88 69 ARG A CA 1
ATOM 516 C C . ARG A 1 69 ? -8.659 -1.818 -3.182 1.00 94.88 69 ARG A C 1
ATOM 518 O O . ARG A 1 69 ? -9.682 -1.884 -2.519 1.00 94.88 69 ARG A O 1
ATOM 525 N N . ALA A 1 70 ? -7.942 -2.890 -3.514 1.00 94.75 70 ALA A N 1
ATOM 526 C CA . ALA A 1 70 ? -8.388 -4.252 -3.233 1.00 94.75 70 ALA A CA 1
ATOM 527 C C . ALA A 1 70 ? -8.536 -4.557 -1.732 1.00 94.75 70 ALA A C 1
ATOM 529 O O . ALA A 1 70 ? -9.400 -5.339 -1.359 1.00 94.75 70 ALA A O 1
ATOM 530 N N . ALA A 1 71 ? -7.685 -3.980 -0.882 1.00 94.88 71 ALA A N 1
ATOM 531 C CA . ALA A 1 71 ? -7.709 -4.214 0.559 1.00 94.88 71 ALA A CA 1
ATOM 532 C C . ALA A 1 71 ? -8.790 -3.404 1.283 1.00 94.88 71 ALA A C 1
ATOM 534 O O . ALA A 1 71 ? -9.230 -3.804 2.357 1.00 94.88 71 ALA A O 1
ATOM 535 N N . THR A 1 72 ? -9.148 -2.231 0.754 1.00 93.12 72 THR A N 1
ATOM 536 C CA . THR A 1 72 ? -9.971 -1.253 1.481 1.00 93.12 72 THR A CA 1
ATOM 537 C C . THR A 1 72 ? -11.347 -1.015 0.875 1.00 93.12 72 THR A C 1
ATOM 539 O O . THR A 1 72 ? -12.178 -0.437 1.571 1.00 93.12 72 THR A O 1
ATOM 542 N N . GLY A 1 73 ? -11.561 -1.383 -0.395 1.00 93.12 73 GLY A N 1
ATOM 543 C CA . GLY A 1 73 ? -12.727 -0.981 -1.195 1.00 93.12 73 GLY A CA 1
ATOM 544 C C . GLY A 1 73 ? -12.709 0.500 -1.598 1.00 93.12 73 GLY A C 1
ATOM 545 O O . GLY A 1 73 ? -13.549 0.972 -2.351 1.00 93.12 73 GLY A O 1
ATOM 546 N N . CYS A 1 74 ? -11.737 1.274 -1.119 1.00 93.94 74 CYS A N 1
ATOM 547 C CA . CYS A 1 74 ? -11.738 2.722 -1.264 1.00 93.94 74 CYS A CA 1
ATOM 548 C C . CYS A 1 74 ? -10.908 3.199 -2.450 1.00 93.94 74 CYS A C 1
ATOM 550 O O . CYS A 1 74 ? -10.013 2.508 -2.943 1.00 93.94 74 CYS A O 1
ATOM 552 N N . VAL A 1 75 ? -11.151 4.442 -2.867 1.00 94.06 75 VAL A N 1
ATOM 553 C CA . VAL A 1 75 ? -10.456 5.070 -3.991 1.00 94.06 75 VAL A CA 1
ATOM 554 C C . VAL A 1 75 ? -9.227 5.851 -3.498 1.00 94.06 75 VAL A C 1
ATOM 556 O O . VAL A 1 75 ? -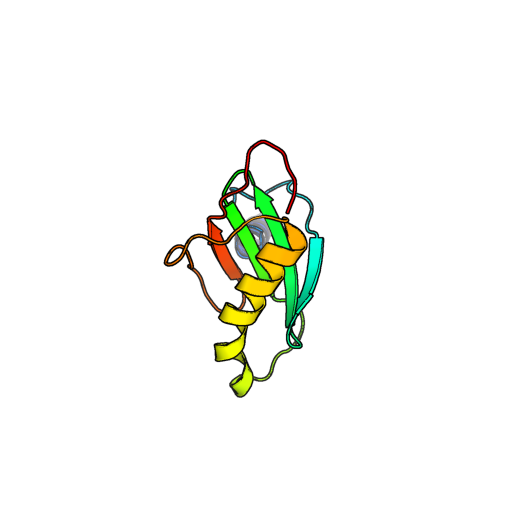9.390 6.842 -2.788 1.00 94.06 75 VAL A O 1
ATOM 559 N N . PRO A 1 76 ? -7.994 5.478 -3.900 1.00 94.94 76 PRO A N 1
ATOM 560 C CA . PRO A 1 76 ? -6.786 6.271 -3.703 1.00 94.94 76 PRO A CA 1
ATOM 561 C C . PRO A 1 76 ? -6.928 7.699 -4.216 1.00 94.94 76 PRO A C 1
ATOM 563 O O . PRO A 1 76 ? -7.339 7.916 -5.360 1.00 94.94 76 PRO A O 1
ATOM 566 N N . ILE A 1 77 ? -6.524 8.664 -3.397 1.00 95.19 77 ILE A N 1
ATOM 567 C CA . ILE A 1 77 ? -6.482 10.075 -3.768 1.00 95.19 77 ILE A CA 1
ATOM 568 C C . ILE A 1 77 ? -5.221 10.323 -4.614 1.00 95.19 77 ILE A C 1
ATOM 570 O O . ILE A 1 77 ? -4.109 10.056 -4.140 1.00 95.19 77 ILE A O 1
ATOM 574 N N . PRO A 1 78 ? -5.350 10.835 -5.853 1.00 91.69 78 PRO A N 1
ATOM 575 C CA . PRO A 1 78 ? -4.199 11.161 -6.692 1.00 91.69 78 PRO A CA 1
ATOM 576 C C . PRO A 1 78 ? -3.235 12.123 -5.988 1.00 91.69 78 PRO A C 1
ATOM 578 O O . PRO A 1 78 ? -3.664 13.069 -5.337 1.00 91.69 78 PRO A O 1
ATOM 581 N N . GLY A 1 79 ? -1.929 11.880 -6.114 1.00 92.88 79 GLY A N 1
ATOM 582 C CA . GLY A 1 79 ? -0.896 12.744 -5.528 1.00 92.88 79 GLY A CA 1
ATOM 583 C C . GLY A 1 79 ? -0.662 12.581 -4.020 1.00 92.88 79 GLY A C 1
ATOM 584 O O . GLY A 1 79 ? 0.247 13.210 -3.497 1.00 92.88 79 GLY A O 1
ATOM 585 N N . SER A 1 80 ? -1.412 11.716 -3.325 1.00 94.56 80 SER A N 1
ATOM 586 C CA . SER A 1 80 ? -1.204 11.441 -1.887 1.00 94.56 80 SER A CA 1
ATOM 587 C C . SER A 1 80 ? -0.099 10.412 -1.593 1.00 94.56 80 SER A C 1
ATOM 589 O O . SER A 1 80 ? 0.231 10.155 -0.437 1.00 94.56 80 SER A O 1
ATOM 591 N N . LEU A 1 81 ? 0.469 9.805 -2.641 1.00 94.69 81 LEU A N 1
ATOM 592 C CA . LEU A 1 81 ? 1.520 8.798 -2.523 1.00 94.69 81 LEU A CA 1
ATOM 593 C C . LEU A 1 81 ? 2.775 9.375 -1.859 1.00 94.69 81 LEU A C 1
ATOM 595 O O . LEU A 1 81 ? 3.328 10.376 -2.310 1.00 94.69 81 LEU A O 1
ATOM 599 N N . SER A 1 82 ? 3.262 8.698 -0.823 1.00 94.25 82 SER A N 1
ATOM 600 C CA . SER A 1 82 ? 4.507 9.047 -0.138 1.00 94.25 82 SER A CA 1
ATOM 601 C C . SER A 1 82 ? 5.257 7.808 0.351 1.00 94.25 82 SER A C 1
ATOM 603 O O . SER A 1 82 ? 4.698 6.713 0.436 1.00 94.25 82 SER A O 1
ATOM 605 N N . GLY A 1 83 ? 6.535 7.988 0.692 1.00 92.56 83 GLY A N 1
ATOM 606 C CA . GLY A 1 83 ? 7.412 6.905 1.138 1.00 92.56 83 GLY A CA 1
ATOM 607 C C . GLY A 1 83 ? 8.193 6.238 0.004 1.00 92.56 83 GLY A C 1
ATOM 608 O O . GLY A 1 83 ? 8.209 6.697 -1.141 1.00 92.5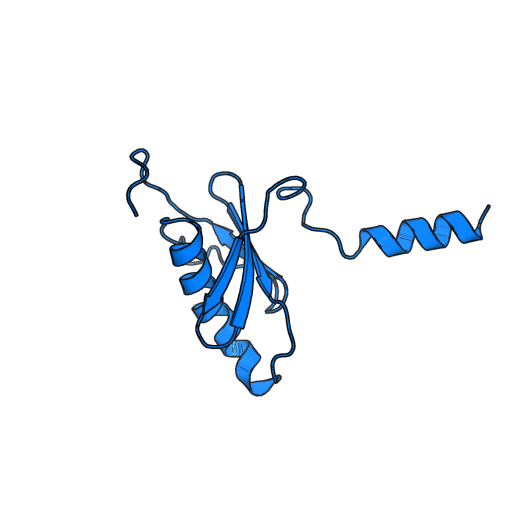6 83 GLY A O 1
ATOM 609 N N . ASP A 1 84 ? 8.885 5.161 0.353 1.00 92.75 84 ASP A N 1
ATOM 610 C CA . ASP A 1 84 ? 9.764 4.412 -0.543 1.00 92.75 84 ASP A CA 1
ATOM 611 C C . ASP A 1 84 ? 9.082 3.118 -1.045 1.00 92.75 84 ASP A C 1
ATOM 613 O O . ASP A 1 84 ? 7.999 2.763 -0.581 1.00 92.75 84 ASP A O 1
ATOM 617 N N . PRO A 1 85 ? 9.679 2.373 -1.994 1.00 92.50 85 PRO A N 1
ATOM 618 C CA . PRO A 1 85 ? 9.080 1.146 -2.531 1.00 92.50 85 PRO A CA 1
ATOM 619 C C . PRO A 1 85 ? 8.938 -0.028 -1.540 1.00 92.50 85 PRO A C 1
ATOM 621 O O . PRO A 1 85 ? 8.402 -1.077 -1.914 1.00 92.50 85 PRO A O 1
ATOM 624 N N . ALA A 1 86 ? 9.482 0.071 -0.326 1.00 92.81 86 ALA A N 1
ATOM 625 C CA . ALA A 1 86 ? 9.296 -0.899 0.749 1.00 92.81 86 ALA A CA 1
ATOM 626 C C . ALA A 1 86 ? 8.152 -0.495 1.690 1.00 92.81 86 ALA A C 1
ATOM 628 O O . ALA A 1 86 ? 7.393 -1.370 2.104 1.00 92.81 86 ALA A O 1
ATOM 629 N N . VAL A 1 87 ? 7.993 0.797 1.985 1.00 94.06 87 VAL A N 1
ATOM 630 C CA . VAL A 1 87 ? 6.893 1.328 2.806 1.00 94.06 87 VAL A CA 1
ATOM 631 C C . VAL A 1 87 ? 6.215 2.488 2.086 1.00 94.06 87 VAL A C 1
ATOM 633 O O . VAL A 1 87 ? 6.706 3.619 2.078 1.00 94.06 87 VAL A O 1
ATOM 636 N N . ILE A 1 88 ? 5.048 2.196 1.519 1.00 96.06 88 ILE A N 1
ATOM 637 C CA . ILE A 1 88 ? 4.257 3.130 0.721 1.00 96.06 88 ILE A CA 1
ATOM 638 C C . ILE A 1 88 ? 3.059 3.597 1.544 1.00 96.06 88 ILE A C 1
ATOM 640 O O . ILE A 1 88 ? 2.390 2.794 2.191 1.00 96.06 88 ILE A O 1
ATOM 644 N N . ARG A 1 89 ? 2.755 4.890 1.489 1.00 95.81 89 ARG A N 1
ATOM 645 C CA . ARG A 1 89 ? 1.553 5.477 2.085 1.00 95.81 89 ARG A CA 1
ATOM 646 C C . ARG A 1 89 ? 0.735 6.231 1.065 1.00 95.81 89 ARG A C 1
ATOM 648 O O . ARG A 1 89 ? 1.299 6.800 0.131 1.00 95.81 89 ARG A O 1
ATOM 655 N N . LEU A 1 90 ? -0.571 6.270 1.284 1.00 96.62 90 LEU A N 1
ATOM 656 C CA . LEU A 1 90 ? -1.498 7.067 0.492 1.00 96.62 90 LEU A CA 1
ATOM 657 C C . LEU A 1 90 ? -2.812 7.295 1.238 1.00 96.62 90 LEU A C 1
ATOM 659 O O . LEU A 1 90 ? -3.238 6.462 2.041 1.00 96.62 90 LEU A O 1
ATOM 663 N N . SER A 1 91 ? -3.483 8.382 0.882 1.00 96.12 91 SER A N 1
ATOM 664 C CA . SER A 1 91 ? -4.829 8.680 1.353 1.00 96.12 91 SER A CA 1
ATOM 665 C C . SER A 1 91 ? -5.864 8.014 0.443 1.00 96.12 91 SER A C 1
ATOM 667 O O . SER A 1 91 ? -5.698 7.945 -0.780 1.00 96.12 91 SER A O 1
ATOM 669 N N . VAL A 1 92 ? -6.965 7.548 1.021 1.00 95.94 92 VAL A N 1
ATOM 670 C CA . VAL A 1 92 ? -8.114 6.970 0.321 1.00 95.94 92 VAL A CA 1
ATOM 671 C C . VAL A 1 92 ? -9.393 7.723 0.664 1.00 95.94 92 VAL A C 1
ATOM 673 O O . VAL A 1 92 ? -9.578 8.210 1.777 1.00 95.94 92 VAL A O 1
ATOM 676 N N . ARG A 1 93 ? -10.306 7.781 -0.302 1.00 94.31 93 ARG A N 1
ATOM 677 C CA . ARG A 1 93 ? -11.676 8.248 -0.119 1.00 94.31 93 ARG A CA 1
ATOM 678 C C . ARG A 1 93 ? -12.605 7.049 -0.158 1.00 94.31 93 ARG A C 1
ATOM 680 O O . ARG A 1 93 ? -12.587 6.286 -1.123 1.00 94.31 93 ARG A O 1
ATOM 687 N N . CYS A 1 94 ? -13.384 6.898 0.898 1.00 88.50 94 CYS A N 1
ATOM 688 C CA . CYS A 1 94 ? -14.387 5.857 1.026 1.00 88.50 94 CYS A CA 1
ATOM 689 C C . CYS A 1 94 ? -15.733 6.551 1.104 1.00 88.50 94 CYS A C 1
ATOM 691 O O . CYS A 1 94 ? -15.876 7.483 1.901 1.00 88.50 94 CYS A O 1
ATOM 693 N N . ASP A 1 95 ? -16.684 6.121 0.286 1.00 79.69 95 ASP A N 1
ATOM 694 C CA . ASP A 1 95 ? -18.049 6.592 0.443 1.00 79.69 95 ASP A CA 1
ATOM 695 C C . ASP A 1 95 ? -18.612 6.080 1.780 1.00 79.69 95 ASP A C 1
ATOM 697 O O . ASP A 1 95 ? -18.246 4.984 2.229 1.00 79.69 95 ASP A O 1
ATOM 701 N N . PRO A 1 96 ? -19.455 6.880 2.456 1.00 65.06 96 PRO A N 1
ATOM 702 C CA . PRO A 1 96 ? -19.976 6.560 3.786 1.00 65.06 96 PRO A CA 1
ATOM 703 C C . PRO A 1 96 ? -20.770 5.244 3.834 1.00 65.06 96 PRO A C 1
ATOM 705 O O . PRO A 1 96 ? -20.893 4.658 4.907 1.00 65.06 96 PRO A O 1
ATOM 708 N N . ASP A 1 97 ? -21.216 4.738 2.682 1.00 61.09 97 ASP A N 1
ATOM 709 C CA . ASP A 1 97 ? -22.049 3.537 2.565 1.00 61.09 97 ASP A CA 1
ATOM 710 C C . ASP A 1 97 ? -21.247 2.236 2.353 1.00 61.09 97 ASP A C 1
ATOM 712 O O . ASP A 1 97 ? -21.823 1.169 2.138 1.00 61.09 97 ASP A O 1
ATOM 716 N N . GLY A 1 98 ? -19.909 2.290 2.416 1.00 54.22 98 GLY A N 1
ATOM 717 C CA . GLY A 1 98 ? -19.061 1.095 2.536 1.00 54.22 98 GLY A CA 1
ATOM 718 C C . GLY A 1 98 ? -19.133 0.093 1.375 1.00 54.22 98 GLY A C 1
ATOM 719 O O . GLY A 1 98 ? -18.800 -1.074 1.568 1.00 54.22 98 GLY A O 1
ATOM 720 N N . SER A 1 99 ? -19.555 0.520 0.185 1.00 50.56 99 SER A N 1
ATOM 721 C CA . SER A 1 99 ? -19.646 -0.322 -1.012 1.00 50.56 99 SER A CA 1
ATOM 722 C C . SER A 1 99 ? -18.580 0.085 -2.028 1.00 50.56 99 SER A C 1
ATOM 724 O O . SER A 1 99 ? -18.748 1.031 -2.794 1.00 50.56 99 SER A O 1
ATOM 726 N N . GLY A 1 100 ? -17.470 -0.647 -2.019 1.00 47.69 100 GLY A N 1
ATOM 727 C CA . GLY A 1 100 ? -16.426 -0.586 -3.036 1.00 47.69 100 GLY A CA 1
ATOM 728 C C . GLY A 1 100 ? -15.682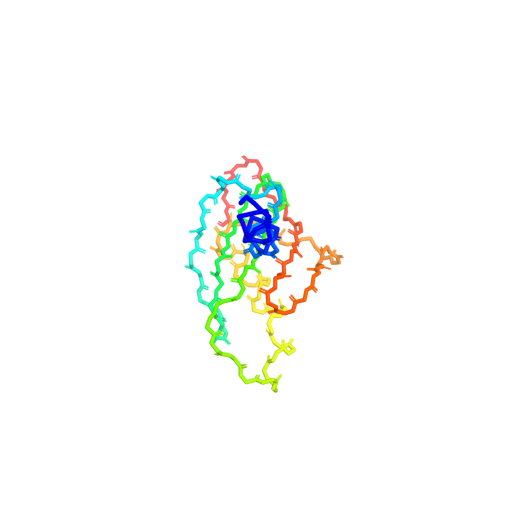 -1.903 -3.129 1.00 47.69 100 GLY A C 1
ATOM 729 O O . GLY A 1 100 ? -15.406 -2.493 -2.060 1.00 47.69 100 GLY A O 1
#

Solvent-accessible surface area (backbone atoms only — not comparable to full-atom values): 5936 Å² total; per-residue (Å²): 113,72,68,58,54,55,57,58,63,61,63,68,76,80,58,71,58,82,85,48,62,92,49,72,65,48,81,42,77,32,94,92,41,40,27,40,37,29,70,50,92,50,38,36,44,34,37,50,50,82,91,75,62,76,91,52,47,83,54,38,59,64,27,45,55,52,35,49,27,74,74,65,35,25,48,73,46,85,90,43,69,42,78,50,78,51,47,35,33,34,36,38,52,65,67,94,81,76,83,86

Foldseek 3Di:
DVVVVVVVVVVVPPDDDPQQVPFAFDWDDFPNWIWGWGDRPQKIKTATDDDDPPVCLVVLVVRVQVRNCVVQVWHWDPPQWDDGSRIIMTTTDDDPVRHD

Radius of gyration: 15.35 Å; Cα contacts (8 Å, |Δi|>4): 148; chains: 1; bounding box: 46×23×44 Å

Mean predicted aligned error: 7.09 Å